Protein AF-W9X368-F1 (afdb_monomer)

InterPro domains:
  IPR001129 Membrane-associated, eicosanoid/glutathione metabolism (MAPEG) protein [PF01124] (47-109)
  IPR023352 Membrane associated eicosanoid/glutathione metabolism-like domain superfamily [G3DSA:1.20.120.550] (1-111)
  IPR023352 Membrane associated eicosanoid/glutathione metabolism-like domain superfamily [SSF161084] (3-109)

Structure (mmCIF, N/CA/C/O backbone):
data_AF-W9X368-F1
#
_entry.id   AF-W9X368-F1
#
loop_
_atom_site.group_PDB
_atom_site.id
_atom_site.type_symbol
_atom_site.label_atom_id
_atom_site.label_alt_id
_atom_site.label_comp_id
_atom_site.label_asym_id
_atom_site.label_entity_id
_atom_site.label_seq_id
_atom_site.pdbx_PDB_ins_code
_atom_site.Cartn_x
_atom_site.Cartn_y
_atom_site.Cartn_z
_atom_site.occupancy
_atom_site.B_iso_or_equiv
_atom_site.auth_seq_id
_atom_site.auth_comp_id
_atom_site.auth_asym_id
_atom_site.auth_atom_id
_atom_site.pdbx_PDB_model_num
ATOM 1 N N . MET A 1 1 ? 3.334 3.479 -12.552 1.00 68.31 1 MET A N 1
ATOM 2 C CA . MET A 1 1 ? 3.526 4.538 -11.535 1.00 68.31 1 MET A CA 1
ATOM 3 C C . MET A 1 1 ? 2.230 5.085 -10.969 1.00 68.31 1 MET A C 1
ATOM 5 O O . MET A 1 1 ? 2.043 4.958 -9.768 1.00 68.31 1 MET A O 1
ATOM 9 N N . LEU A 1 2 ? 1.317 5.607 -11.797 1.00 78.06 2 LEU A N 1
ATOM 10 C CA . LEU A 1 2 ? 0.031 6.144 -11.324 1.00 78.06 2 LEU A CA 1
ATOM 11 C C . LEU A 1 2 ? -0.750 5.154 -10.443 1.00 78.06 2 LEU A C 1
ATOM 13 O O . LEU A 1 2 ? -1.188 5.519 -9.362 1.00 78.06 2 LEU A O 1
ATOM 17 N N . PHE A 1 3 ? -0.840 3.888 -10.859 1.00 75.25 3 PHE A N 1
ATOM 18 C CA . PHE A 1 3 ? -1.478 2.830 -10.068 1.00 75.25 3 PHE A CA 1
ATOM 19 C C . PHE A 1 3 ? -0.885 2.693 -8.658 1.00 75.25 3 PHE A C 1
ATOM 21 O O . PHE A 1 3 ? -1.620 2.621 -7.688 1.00 75.25 3 PHE A O 1
ATOM 28 N N . ILE A 1 4 ? 0.442 2.703 -8.539 1.00 77.06 4 ILE A N 1
ATOM 29 C CA . ILE A 1 4 ? 1.157 2.473 -7.276 1.00 77.06 4 ILE A CA 1
ATOM 30 C C . ILE A 1 4 ? 0.974 3.673 -6.340 1.00 77.06 4 ILE A C 1
ATOM 32 O O . ILE A 1 4 ? 0.800 3.503 -5.137 1.00 77.06 4 ILE A O 1
ATOM 36 N N . PHE A 1 5 ? 0.945 4.881 -6.908 1.00 77.62 5 PHE A N 1
ATOM 37 C CA . PHE A 1 5 ? 0.612 6.102 -6.184 1.00 77.62 5 PHE A CA 1
ATOM 38 C C . PHE A 1 5 ? -0.839 6.081 -5.681 1.00 77.62 5 PHE A C 1
ATOM 40 O O . PHE A 1 5 ? -1.081 6.259 -4.491 1.00 77.62 5 PHE A O 1
ATOM 47 N N . LEU A 1 6 ? -1.808 5.799 -6.556 1.00 79.12 6 LEU A N 1
ATOM 48 C CA . LEU A 1 6 ? -3.217 5.691 -6.165 1.00 79.12 6 LEU A CA 1
ATOM 49 C C . LEU A 1 6 ? -3.427 4.579 -5.131 1.00 79.12 6 LEU A C 1
ATOM 51 O O . LEU A 1 6 ? -4.192 4.745 -4.187 1.00 79.12 6 LEU A O 1
ATOM 55 N N . PHE A 1 7 ? -2.709 3.469 -5.262 1.00 75.62 7 PHE A N 1
ATOM 56 C CA . PHE A 1 7 ? -2.763 2.370 -4.313 1.00 75.62 7 PHE A CA 1
ATOM 57 C C . PHE A 1 7 ? -2.265 2.783 -2.923 1.00 75.62 7 PHE A C 1
ATOM 59 O O . PHE A 1 7 ? -2.973 2.593 -1.937 1.00 75.62 7 PHE A O 1
ATOM 66 N N . ALA A 1 8 ? -1.086 3.407 -2.846 1.00 71.75 8 ALA A N 1
ATOM 67 C CA . ALA A 1 8 ? -0.489 3.821 -1.580 1.00 71.75 8 ALA A CA 1
ATOM 68 C C . ALA A 1 8 ? -1.260 4.961 -0.896 1.00 71.75 8 ALA A C 1
ATOM 70 O O . ALA A 1 8 ? -1.441 4.929 0.318 1.00 71.75 8 ALA A O 1
ATOM 71 N N . TYR A 1 9 ? -1.716 5.964 -1.655 1.00 72.31 9 TYR A N 1
ATOM 72 C CA . TYR A 1 9 ? -2.272 7.200 -1.092 1.00 72.31 9 TYR A CA 1
ATOM 73 C C . TYR A 1 9 ? -3.801 7.251 -1.050 1.00 72.31 9 TYR A C 1
ATOM 75 O O . TYR A 1 9 ? -4.345 7.949 -0.197 1.00 72.31 9 TYR A O 1
ATOM 83 N N . VAL A 1 10 ? -4.494 6.537 -1.941 1.00 75.19 10 VAL A N 1
ATOM 84 C CA . VAL A 1 10 ? -5.961 6.598 -2.058 1.00 75.19 10 VAL A CA 1
ATOM 85 C C . VAL A 1 10 ? -6.600 5.307 -1.563 1.00 75.19 10 VAL A C 1
ATOM 87 O O . VAL A 1 10 ? -7.374 5.349 -0.613 1.00 75.19 10 VAL A O 1
ATOM 90 N N . LEU A 1 11 ? -6.259 4.162 -2.162 1.00 73.50 11 LEU A N 1
ATOM 91 C CA . LEU A 1 11 ? -6.934 2.890 -1.867 1.00 73.50 11 LEU A CA 1
ATOM 92 C C . LEU A 1 11 ? -6.654 2.382 -0.454 1.00 73.50 11 LEU A C 1
ATOM 94 O O . LEU A 1 11 ? -7.575 1.944 0.223 1.00 73.50 11 LEU A O 1
ATOM 98 N N . LEU A 1 12 ? -5.402 2.460 -0.003 1.00 75.31 12 LEU A N 1
ATOM 99 C CA . LEU A 1 12 ? -5.019 1.978 1.324 1.00 75.31 12 LEU A CA 1
ATOM 100 C C . LEU A 1 12 ? -5.269 3.013 2.431 1.00 75.31 12 LEU A C 1
ATOM 102 O O . LEU A 1 12 ? -4.887 2.802 3.571 1.00 75.31 12 LEU A O 1
ATOM 106 N N . SER A 1 13 ? -5.867 4.162 2.113 1.00 76.38 13 SER A N 1
ATOM 107 C CA . SER A 1 13 ? -6.160 5.183 3.116 1.00 76.38 13 SER A CA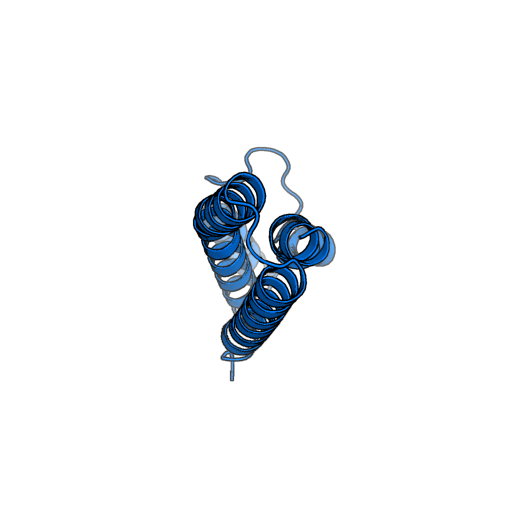 1
ATOM 108 C C . SER A 1 13 ? -7.154 4.659 4.159 1.00 76.38 13 SER A C 1
ATOM 110 O O . SER A 1 13 ? -8.140 4.004 3.822 1.00 76.38 13 SER A O 1
ATOM 112 N N . ALA A 1 14 ? -6.932 4.989 5.433 1.00 72.50 14 ALA A N 1
ATOM 113 C CA . ALA A 1 14 ? -7.865 4.674 6.519 1.00 72.50 14 ALA A CA 1
ATOM 114 C C . ALA A 1 14 ? -9.133 5.548 6.497 1.00 72.50 14 ALA A C 1
ATOM 116 O O . ALA A 1 14 ? -10.176 5.148 7.008 1.00 72.50 14 ALA A O 1
ATOM 117 N N . ARG A 1 15 ? -9.077 6.703 5.823 1.00 74.12 15 ARG A N 1
ATOM 118 C CA . ARG A 1 15 ? -10.148 7.711 5.793 1.00 74.12 15 ARG A CA 1
ATOM 119 C C . ARG A 1 15 ? -11.520 7.212 5.320 1.00 74.12 15 ARG A C 1
ATOM 121 O O . ARG A 1 15 ? -12.494 7.466 6.022 1.00 74.12 15 ARG A O 1
ATOM 128 N N . PRO A 1 16 ? -11.660 6.509 4.179 1.00 74.31 16 PRO A N 1
ATOM 129 C CA . PRO A 1 16 ? -12.968 5.991 3.773 1.00 74.31 16 PRO A CA 1
ATOM 130 C C . PRO A 1 16 ? -13.536 4.991 4.787 1.00 74.31 16 PRO A C 1
ATOM 132 O O . PRO A 1 16 ? -14.750 4.913 4.956 1.00 74.31 16 PRO A O 1
ATOM 135 N N . LEU A 1 17 ? -12.668 4.254 5.486 1.00 74.50 17 LEU A N 1
ATOM 136 C CA . LEU A 1 17 ? -13.073 3.268 6.482 1.00 74.50 17 LEU A CA 1
ATOM 137 C C . LEU A 1 17 ? -13.579 3.947 7.767 1.00 74.50 17 LEU A C 1
ATOM 139 O O . LEU A 1 17 ? -14.614 3.561 8.301 1.00 74.50 17 LEU A O 1
ATOM 143 N N . GLU A 1 18 ? -12.904 5.004 8.217 1.00 75.31 18 GLU A N 1
ATOM 144 C CA . GLU A 1 18 ? -13.342 5.847 9.341 1.00 75.31 18 GLU A CA 1
ATOM 145 C C . GLU A 1 18 ? -14.685 6.527 9.059 1.00 75.31 18 GLU A C 1
ATOM 147 O O . GLU A 1 18 ? -15.570 6.540 9.917 1.00 75.31 18 GLU A O 1
ATOM 152 N N . MET A 1 19 ? -14.857 7.040 7.837 1.00 79.00 19 MET A N 1
ATOM 153 C CA . MET A 1 19 ? -16.100 7.666 7.391 1.00 79.00 19 MET A CA 1
ATOM 154 C C . MET A 1 19 ? -17.251 6.654 7.334 1.00 79.00 19 MET A C 1
ATOM 156 O O . MET A 1 19 ? -18.362 6.965 7.759 1.00 79.00 19 MET A O 1
ATOM 160 N N . PHE A 1 20 ? -16.987 5.424 6.881 1.00 79.56 20 PHE A N 1
ATOM 161 C CA . PHE A 1 20 ? -17.980 4.348 6.867 1.00 79.56 20 PHE A CA 1
ATOM 162 C C . PHE A 1 20 ? -18.423 3.935 8.278 1.00 79.56 20 PHE A C 1
ATOM 164 O O . PHE A 1 20 ? -19.601 3.665 8.499 1.00 79.56 20 PHE A O 1
ATOM 171 N N . TYR A 1 21 ? -17.504 3.925 9.247 1.00 78.19 21 TYR A N 1
ATOM 172 C CA . TYR A 1 21 ? -17.821 3.629 10.648 1.00 78.19 21 TYR A CA 1
ATOM 173 C C . TYR A 1 21 ? -18.365 4.832 11.436 1.00 78.19 21 TYR A C 1
ATOM 175 O O . TYR A 1 21 ? -18.705 4.683 12.608 1.00 78.19 21 TYR A O 1
ATOM 183 N N . GLY A 1 22 ? -18.462 6.017 10.823 1.00 75.06 22 GLY A N 1
ATOM 184 C CA . GLY A 1 22 ? -18.984 7.221 11.475 1.00 75.06 22 GLY A CA 1
ATOM 185 C C . GLY A 1 22 ? -18.076 7.779 12.577 1.00 75.06 22 GLY A C 1
ATOM 186 O O . GLY A 1 22 ? -18.559 8.466 13.475 1.00 75.06 22 GLY A O 1
ATOM 187 N N . ILE A 1 23 ? -16.770 7.488 12.522 1.00 72.69 23 ILE A N 1
ATOM 188 C CA . ILE A 1 23 ? -15.766 7.893 13.525 1.00 72.69 23 ILE A CA 1
ATOM 189 C C . ILE A 1 23 ? -14.894 9.040 12.992 1.00 72.69 23 ILE A C 1
ATOM 191 O O . ILE A 1 23 ? -13.708 9.145 13.298 1.00 72.69 23 ILE A O 1
ATOM 195 N N . ASP A 1 24 ? -15.471 9.896 12.150 1.00 67.44 24 ASP A N 1
ATOM 196 C CA . ASP A 1 24 ? -14.741 10.977 11.495 1.00 67.44 24 ASP A CA 1
ATOM 197 C C . ASP A 1 24 ? -14.419 12.092 12.505 1.00 67.44 24 ASP A C 1
ATOM 199 O O . ASP A 1 24 ? -15.246 12.948 12.825 1.00 67.44 24 ASP A O 1
ATOM 203 N N . HIS A 1 25 ? -13.214 12.038 13.073 1.00 66.19 25 HIS A N 1
ATOM 204 C CA . HIS A 1 25 ? -12.645 13.102 13.892 1.00 66.19 25 HIS A CA 1
ATOM 205 C C . HIS A 1 25 ? -11.562 13.827 13.094 1.00 66.19 25 HIS A C 1
ATOM 207 O O . HIS A 1 25 ? -10.462 13.324 12.879 1.00 66.19 25 HIS A O 1
ATOM 213 N N . ASN A 1 26 ? -11.849 15.067 12.699 1.00 63.94 26 ASN A N 1
ATOM 214 C CA . ASN A 1 26 ? -10.914 15.897 11.936 1.00 63.94 26 ASN A CA 1
ATOM 215 C C . ASN A 1 26 ? -9.915 16.674 12.824 1.00 63.94 26 ASN A C 1
ATOM 217 O O . ASN A 1 26 ? -9.241 17.586 12.353 1.00 63.94 26 ASN A O 1
ATOM 221 N N . VAL A 1 27 ? -9.848 16.358 14.124 1.00 58.03 27 VAL A N 1
ATOM 222 C CA . VAL A 1 27 ? -9.140 17.188 15.114 1.00 58.03 27 VAL A CA 1
ATOM 223 C C . VAL A 1 27 ? -7.637 16.888 15.160 1.00 58.03 27 VAL A C 1
ATOM 225 O O . VAL A 1 27 ? -6.871 17.822 15.368 1.00 58.03 27 VAL A O 1
ATOM 228 N N . GLN A 1 28 ? -7.187 15.657 14.862 1.00 47.84 28 GLN A N 1
ATOM 229 C CA . GLN A 1 28 ? -5.765 15.335 14.642 1.00 47.84 28 GLN A CA 1
ATOM 230 C C . GLN A 1 28 ? -5.560 13.902 14.080 1.00 47.84 28 GLN A C 1
ATOM 232 O O . GLN A 1 28 ? -5.924 12.936 14.746 1.00 47.84 28 GLN A O 1
ATOM 237 N N . PRO A 1 29 ? -4.927 13.705 12.900 1.00 55.12 29 PRO A N 1
ATOM 238 C CA . PRO A 1 29 ? -4.951 12.411 12.192 1.00 55.12 29 PRO A CA 1
ATOM 239 C C . PRO A 1 29 ? -4.089 11.263 12.742 1.00 55.12 29 PRO A C 1
ATOM 241 O O . PRO A 1 29 ? -4.202 10.164 12.221 1.00 55.12 29 PRO A O 1
ATOM 244 N N . ARG A 1 30 ? -3.148 11.497 13.670 1.00 54.22 30 ARG A N 1
ATOM 245 C CA . ARG A 1 30 ? -2.134 10.479 14.053 1.00 54.22 30 ARG A CA 1
ATOM 246 C C . ARG A 1 30 ? -1.969 10.240 15.554 1.00 54.22 30 ARG A C 1
ATOM 248 O O . ARG A 1 30 ? -1.344 9.256 15.927 1.00 54.22 30 ARG A O 1
ATOM 255 N N . GLN A 1 31 ? -2.472 11.127 16.412 1.00 47.50 31 GLN A N 1
ATOM 256 C CA . GLN A 1 31 ? -2.224 11.064 17.862 1.00 47.50 31 GLN A CA 1
ATOM 257 C C . GLN A 1 31 ? -3.491 10.826 18.697 1.00 47.50 31 GLN A C 1
ATOM 259 O O . GLN A 1 31 ? -3.379 10.261 19.781 1.00 47.50 31 GLN A O 1
ATOM 264 N N . ASP A 1 32 ? -4.684 11.121 18.169 1.00 51.81 32 ASP A N 1
ATOM 265 C CA . ASP A 1 32 ? -5.948 10.916 18.896 1.00 51.81 32 ASP A CA 1
ATOM 266 C C . ASP A 1 32 ? -6.630 9.568 18.612 1.00 51.81 32 ASP A C 1
ATOM 268 O O . ASP A 1 32 ? -7.524 9.168 19.359 1.00 51.81 32 ASP A O 1
ATOM 272 N N . LEU A 1 33 ? -6.206 8.828 17.579 1.00 58.81 33 LEU A N 1
ATOM 273 C CA . LEU A 1 33 ? -6.905 7.617 17.136 1.00 58.81 33 LEU A CA 1
ATOM 274 C C . LEU A 1 33 ? -6.900 6.495 18.187 1.00 58.81 33 LEU A C 1
ATOM 276 O O . LEU A 1 33 ? -7.951 5.935 18.462 1.00 58.81 33 LEU A O 1
ATOM 280 N N . SER A 1 34 ? -5.770 6.169 18.822 1.00 65.56 34 SER A N 1
ATOM 281 C CA . SER A 1 34 ? -5.705 5.063 19.802 1.00 65.56 34 SER A CA 1
ATOM 282 C C . SER A 1 34 ? -6.703 5.228 20.962 1.00 65.56 34 SER A C 1
ATOM 284 O O . SER A 1 34 ? -7.597 4.385 21.085 1.00 65.56 34 SER A O 1
ATOM 286 N N . PRO A 1 35 ? -6.639 6.303 21.771 1.00 73.06 35 PRO A N 1
ATOM 287 C CA . PRO A 1 35 ? -7.530 6.443 22.917 1.00 73.06 35 PRO A CA 1
ATOM 288 C C . PRO A 1 35 ? -8.978 6.735 22.502 1.00 73.06 35 PRO A C 1
ATOM 290 O O . PRO A 1 35 ? -9.907 6.313 23.188 1.00 73.06 35 PRO A O 1
ATOM 293 N N . TYR A 1 36 ? -9.208 7.444 21.392 1.00 74.00 36 TYR A N 1
ATOM 294 C CA . TYR A 1 36 ? -10.561 7.756 20.925 1.00 74.00 36 TYR A CA 1
ATOM 295 C C . TYR A 1 36 ? -11.275 6.543 20.326 1.00 74.00 36 TYR A C 1
ATOM 297 O O . TYR A 1 36 ? -12.452 6.308 20.607 1.00 74.00 36 TYR A O 1
ATOM 305 N N . LEU A 1 37 ? -10.572 5.740 19.530 1.00 74.56 37 LEU A N 1
ATOM 306 C CA . LEU A 1 37 ? -11.130 4.517 18.968 1.00 74.56 37 LEU A CA 1
ATOM 307 C C . LEU A 1 37 ? -11.384 3.473 20.059 1.00 74.56 37 LEU A C 1
ATOM 309 O O . LEU A 1 37 ? -12.399 2.782 20.027 1.00 74.56 37 LEU A O 1
ATOM 313 N N . GLU A 1 38 ? -10.512 3.396 21.066 1.00 80.88 38 GLU A N 1
ATOM 314 C CA . GLU A 1 38 ? -10.721 2.537 22.236 1.00 80.88 38 GLU A CA 1
ATOM 315 C C . GLU A 1 38 ? -11.940 2.979 23.054 1.00 80.88 38 GLU A C 1
ATOM 317 O O . GLU A 1 38 ? -12.748 2.133 23.441 1.00 80.88 38 GLU A O 1
ATOM 322 N N . ARG A 1 39 ? -12.154 4.292 23.226 1.00 80.00 39 ARG A N 1
ATOM 323 C CA . ARG A 1 39 ? -13.409 4.828 23.782 1.00 80.00 39 ARG A CA 1
ATOM 324 C C . ARG A 1 39 ? -14.614 4.525 22.895 1.00 80.00 39 ARG A C 1
ATOM 326 O O . ARG A 1 39 ? -15.662 4.179 23.412 1.00 80.00 39 ARG A O 1
ATOM 333 N N . SER A 1 40 ? -14.471 4.567 21.573 1.00 77.75 40 SER A N 1
ATOM 334 C CA . SER A 1 40 ? -15.567 4.261 20.641 1.00 77.75 40 SER A CA 1
ATOM 335 C C . SER A 1 40 ? -16.006 2.791 20.703 1.00 77.75 40 SER A C 1
ATOM 337 O O . SER A 1 40 ? -17.175 2.490 20.468 1.00 77.75 40 SER A O 1
ATOM 339 N N . VAL A 1 41 ? -15.102 1.877 21.077 1.00 85.12 41 VAL A N 1
ATOM 340 C CA . VAL A 1 41 ? -15.452 0.486 21.413 1.00 85.12 41 VAL A CA 1
ATOM 341 C C . VAL A 1 41 ? -16.182 0.406 22.756 1.00 85.12 41 VAL A C 1
ATOM 343 O O . VAL A 1 41 ? -17.157 -0.332 22.872 1.00 85.12 41 VAL A O 1
ATOM 346 N N . GLN A 1 42 ? -15.734 1.158 23.768 1.00 83.94 42 GLN A N 1
ATOM 347 C CA . GLN A 1 42 ? -16.387 1.207 25.086 1.00 83.94 42 GLN A CA 1
ATOM 348 C C . GLN A 1 42 ? -17.798 1.814 25.018 1.00 83.94 42 GLN A C 1
ATOM 350 O O . GLN A 1 42 ? -18.710 1.302 25.658 1.00 83.94 42 GLN A O 1
ATOM 355 N N . ASP A 1 43 ? -17.985 2.838 24.184 1.00 84.31 43 ASP A N 1
ATOM 356 C CA . ASP A 1 43 ? -19.270 3.475 23.877 1.00 84.31 43 ASP A CA 1
ATOM 357 C C . ASP A 1 43 ? -20.196 2.576 23.030 1.00 84.31 43 ASP A C 1
ATOM 359 O O . ASP A 1 43 ? -21.339 2.946 22.761 1.00 84.31 43 ASP A O 1
ATOM 363 N N . GLY A 1 44 ? -19.709 1.425 22.547 1.00 82.62 44 GLY A N 1
ATOM 364 C CA . GLY A 1 44 ? -20.468 0.503 21.699 1.00 82.62 44 GLY A CA 1
ATOM 365 C C . GLY A 1 44 ? -20.695 0.982 20.259 1.00 82.62 44 GLY A C 1
ATOM 366 O O . GLY A 1 44 ? -21.498 0.385 19.546 1.00 82.62 44 GLY A O 1
ATOM 367 N N . LYS A 1 45 ? -19.996 2.034 19.808 1.00 82.50 45 LYS A N 1
ATOM 368 C CA . LYS A 1 45 ? -20.105 2.566 18.435 1.00 82.50 45 LYS A CA 1
ATOM 369 C C . LYS A 1 45 ? -19.448 1.648 17.407 1.00 82.50 45 LYS A C 1
ATOM 371 O O . LYS A 1 45 ? -19.924 1.558 16.281 1.00 82.50 45 LYS A O 1
ATOM 376 N N . ILE A 1 46 ? -18.369 0.968 17.800 1.00 83.38 46 ILE A N 1
ATOM 377 C CA . ILE A 1 46 ? -17.653 0.002 16.962 1.00 83.38 46 ILE A CA 1
ATOM 378 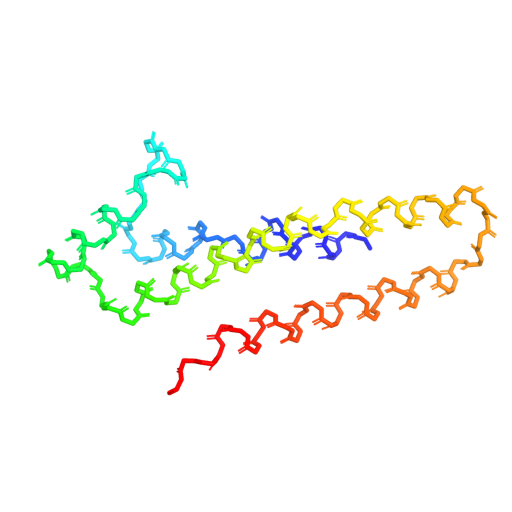C C . ILE A 1 46 ? -17.295 -1.278 17.707 1.00 83.38 46 ILE A C 1
ATOM 380 O O . ILE A 1 46 ? -17.074 -1.300 18.916 1.00 83.38 46 ILE A O 1
ATOM 384 N N . MET A 1 47 ? -17.181 -2.365 16.952 1.00 85.25 47 MET A N 1
ATOM 385 C CA . MET A 1 47 ? -16.736 -3.659 17.450 1.00 85.25 47 MET A CA 1
ATOM 386 C C . MET A 1 47 ? -15.202 -3.720 17.544 1.00 85.25 47 MET A C 1
ATOM 388 O O . MET A 1 47 ? -14.488 -3.147 16.721 1.00 85.25 47 MET A O 1
ATOM 392 N N . ARG A 1 48 ? -14.666 -4.506 18.492 1.00 83.44 48 ARG A N 1
ATOM 393 C CA . ARG A 1 48 ? -13.213 -4.760 18.618 1.00 83.44 48 ARG A CA 1
ATOM 394 C C . ARG A 1 48 ? -12.559 -5.246 17.322 1.00 83.44 48 ARG A C 1
ATOM 396 O O . ARG A 1 48 ? -11.435 -4.864 17.030 1.00 83.44 48 ARG A O 1
ATOM 403 N N . LEU A 1 49 ? -13.271 -6.053 16.541 1.00 83.38 49 LEU A N 1
ATOM 404 C CA . LEU A 1 49 ? -12.787 -6.556 15.257 1.00 83.38 49 LEU A CA 1
ATOM 405 C C . LEU A 1 49 ? -12.705 -5.445 14.194 1.00 83.38 49 LEU A C 1
ATOM 407 O O . LEU A 1 49 ? -11.758 -5.418 13.417 1.00 83.38 49 LEU A O 1
ATOM 411 N N . GLN A 1 50 ? -13.623 -4.470 14.208 1.00 83.38 50 GLN A N 1
ATOM 412 C CA . GLN A 1 50 ? -13.533 -3.287 13.339 1.00 83.38 50 GLN A CA 1
ATOM 413 C C . GLN A 1 50 ? -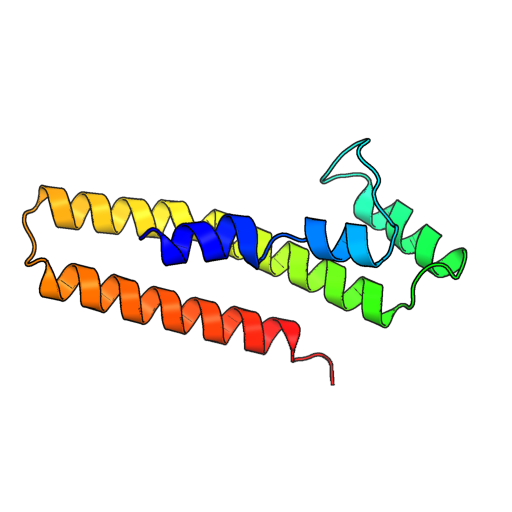12.347 -2.399 13.731 1.00 83.38 50 GLN A C 1
ATOM 415 O O . GLN A 1 50 ? -11.656 -1.882 12.855 1.00 83.38 50 GLN A O 1
ATOM 420 N N . LEU A 1 51 ? -12.077 -2.270 15.036 1.00 84.81 51 LEU A N 1
ATOM 421 C CA . LEU A 1 51 ? -10.904 -1.554 15.535 1.00 84.81 51 LEU A CA 1
ATOM 422 C C . LEU A 1 51 ? -9.594 -2.214 15.0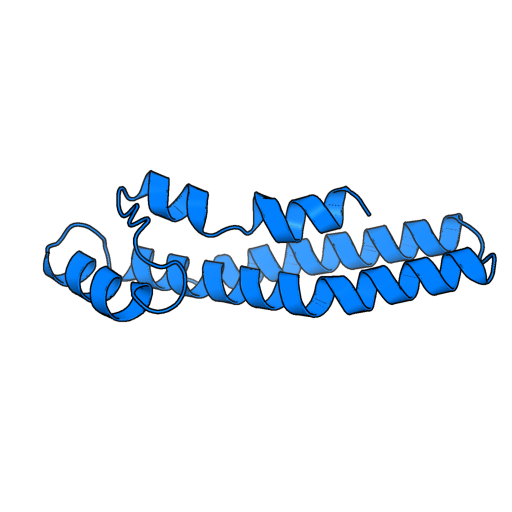87 1.00 84.81 51 LEU A C 1
ATOM 424 O O . LEU A 1 51 ? -8.684 -1.519 14.642 1.00 84.81 51 LEU A O 1
ATOM 428 N N . ASP A 1 52 ? -9.489 -3.538 15.195 1.00 84.31 52 ASP A N 1
ATOM 429 C CA . ASP A 1 52 ? -8.279 -4.257 14.785 1.00 84.31 52 ASP A CA 1
ATOM 430 C C . ASP A 1 52 ? -8.029 -4.130 13.275 1.00 84.31 52 ASP A C 1
ATOM 432 O O . ASP A 1 52 ? -6.919 -3.809 12.849 1.00 84.31 52 ASP A O 1
ATOM 436 N N . LEU A 1 53 ? -9.081 -4.258 12.459 1.00 84.12 53 LEU A N 1
ATOM 437 C CA . LEU A 1 53 ? -8.995 -4.017 11.016 1.00 84.12 53 LEU A CA 1
ATOM 438 C C . LEU A 1 53 ? -8.552 -2.586 10.690 1.00 84.12 53 LEU A C 1
ATOM 440 O O . LEU A 1 53 ? -7.720 -2.393 9.805 1.00 84.12 53 LEU A O 1
ATOM 444 N N . LEU A 1 54 ? -9.066 -1.586 11.410 1.00 83.81 54 LEU A N 1
ATOM 445 C CA . LEU A 1 54 ? -8.688 -0.188 11.206 1.00 83.81 54 LEU A CA 1
ATOM 446 C C . LEU A 1 54 ? -7.211 0.054 11.557 1.00 83.81 54 LEU A C 1
ATOM 448 O O . LEU A 1 54 ? -6.489 0.643 10.753 1.00 83.81 54 LEU A O 1
ATOM 452 N N . LYS A 1 55 ? -6.737 -0.477 12.694 1.00 82.56 55 LYS A N 1
ATOM 453 C CA . LYS A 1 55 ? -5.321 -0.406 13.104 1.00 82.56 55 LYS A CA 1
ATOM 454 C C . LYS A 1 55 ? -4.402 -1.071 12.074 1.00 82.56 55 LYS A C 1
ATOM 456 O O . LYS A 1 55 ? -3.357 -0.523 11.726 1.00 82.56 55 LYS A O 1
ATOM 461 N N . ARG A 1 56 ? -4.796 -2.231 11.538 1.00 83.06 56 ARG A N 1
ATOM 462 C CA . ARG A 1 56 ? -4.039 -2.918 10.478 1.00 83.06 56 ARG A CA 1
ATOM 463 C C . ARG A 1 56 ? -4.035 -2.132 9.171 1.00 83.06 56 ARG A C 1
ATOM 465 O O . ARG A 1 56 ? -2.989 -2.037 8.538 1.00 83.06 56 ARG A O 1
ATOM 472 N N . ASN A 1 57 ? -5.163 -1.548 8.772 1.00 85.06 57 ASN A N 1
ATOM 473 C CA . ASN A 1 57 ? -5.231 -0.731 7.563 1.00 85.06 57 ASN A CA 1
ATOM 474 C C . ASN A 1 57 ? -4.337 0.512 7.668 1.00 85.06 57 ASN A C 1
ATOM 476 O O . ASN A 1 57 ? -3.606 0.829 6.733 1.00 85.06 57 ASN A O 1
ATOM 480 N N . GLU A 1 58 ? -4.319 1.171 8.827 1.00 83.00 58 GLU A N 1
ATOM 481 C CA . GLU A 1 58 ? -3.427 2.305 9.070 1.00 83.00 58 GLU A CA 1
ATOM 482 C C . GLU A 1 58 ? -1.947 1.895 9.024 1.00 83.00 58 GLU A C 1
ATOM 484 O O . GLU A 1 58 ? -1.139 2.565 8.375 1.00 83.00 58 GLU A O 1
ATOM 489 N N . ALA A 1 59 ? -1.596 0.760 9.637 1.00 84.25 59 ALA A N 1
ATOM 490 C CA . ALA A 1 59 ? -0.247 0.206 9.558 1.00 84.25 59 ALA A CA 1
ATOM 491 C C . ALA A 1 59 ? 0.155 -0.118 8.107 1.00 84.25 59 ALA A C 1
ATOM 493 O O . ALA A 1 59 ? 1.245 0.250 7.668 1.00 84.25 59 ALA A O 1
ATOM 494 N N . ALA A 1 60 ? -0.742 -0.733 7.331 1.00 84.31 60 ALA A N 1
ATOM 495 C CA . ALA A 1 60 ? -0.510 -1.035 5.921 1.00 84.31 60 ALA A CA 1
ATOM 496 C C . ALA A 1 60 ? -0.342 0.246 5.080 1.00 84.31 60 ALA A C 1
ATOM 498 O O . ALA A 1 60 ? 0.525 0.315 4.205 1.00 84.31 60 ALA A O 1
ATOM 499 N N . HIS A 1 61 ? -1.133 1.285 5.362 1.00 85.31 61 HIS A N 1
ATOM 500 C CA . HIS A 1 61 ? -1.006 2.595 4.727 1.00 85.31 61 HIS A CA 1
ATOM 501 C C . HIS A 1 61 ? 0.342 3.257 5.029 1.00 85.31 61 HIS A C 1
ATOM 503 O O . HIS A 1 61 ? 0.980 3.797 4.123 1.00 85.31 61 HIS A O 1
ATOM 509 N N . ALA A 1 62 ? 0.787 3.223 6.288 1.00 85.56 62 ALA A N 1
ATOM 510 C CA . ALA A 1 62 ? 2.084 3.758 6.692 1.00 85.56 62 ALA A CA 1
ATOM 511 C C . ALA A 1 62 ? 3.229 3.044 5.962 1.00 85.56 62 ALA A C 1
ATOM 513 O O . ALA A 1 62 ? 4.033 3.707 5.307 1.00 85.56 62 ALA A O 1
ATOM 514 N N . ASP A 1 63 ? 3.208 1.711 5.956 1.00 88.81 63 ASP A N 1
ATOM 515 C CA . ASP A 1 63 ? 4.170 0.879 5.237 1.00 88.81 63 ASP A CA 1
ATOM 516 C C . ASP A 1 63 ? 4.210 1.215 3.731 1.00 88.81 63 ASP A C 1
ATOM 518 O O . ASP A 1 63 ? 5.281 1.371 3.141 1.00 88.81 63 ASP A O 1
ATOM 522 N N . ALA A 1 64 ? 3.051 1.424 3.096 1.00 85.25 64 ALA A N 1
ATOM 523 C CA . ALA A 1 64 ? 2.994 1.840 1.693 1.00 85.25 64 ALA A CA 1
ATOM 524 C C . ALA A 1 64 ? 3.593 3.230 1.447 1.00 85.25 64 ALA A C 1
ATOM 526 O O . ALA A 1 64 ? 4.270 3.430 0.435 1.00 85.25 64 ALA A O 1
ATOM 527 N N . ARG A 1 65 ? 3.377 4.185 2.358 1.00 85.38 65 ARG A N 1
ATOM 528 C CA . ARG A 1 65 ? 3.945 5.537 2.246 1.00 85.38 65 ARG A CA 1
ATOM 529 C C . ARG A 1 65 ? 5.452 5.568 2.465 1.00 85.38 65 ARG A C 1
ATOM 531 O O . ARG A 1 65 ? 6.112 6.393 1.846 1.00 85.38 65 ARG A O 1
ATOM 538 N N . GLU A 1 66 ? 5.988 4.704 3.317 1.00 87.62 66 GLU A N 1
ATOM 539 C CA . GLU A 1 66 ? 7.428 4.631 3.585 1.00 87.62 66 GLU A CA 1
ATOM 540 C C . GLU A 1 66 ? 8.195 3.984 2.426 1.00 87.62 66 GLU A C 1
ATOM 542 O O . GLU A 1 66 ? 9.261 4.461 2.037 1.00 87.62 66 GLU A O 1
ATOM 547 N N . HIS A 1 67 ? 7.625 2.949 1.805 1.00 86.81 67 HIS A N 1
ATOM 548 C CA . HIS A 1 67 ? 8.271 2.243 0.697 1.00 86.81 67 HIS A CA 1
ATOM 549 C C . HIS A 1 67 ? 8.131 2.953 -0.658 1.00 86.81 67 HIS A C 1
ATOM 551 O O . HIS A 1 67 ? 8.981 2.780 -1.539 1.00 86.81 67 HIS A O 1
ATOM 557 N N . PHE A 1 68 ? 7.079 3.756 -0.850 1.00 87.44 68 PHE A N 1
ATOM 558 C CA . PHE A 1 68 ? 6.814 4.421 -2.127 1.00 87.44 68 PHE A CA 1
ATOM 559 C C . PHE A 1 68 ? 7.956 5.345 -2.606 1.00 87.44 68 PHE A C 1
ATOM 561 O O . PHE A 1 68 ? 8.343 5.212 -3.768 1.00 87.44 68 PHE A O 1
ATOM 568 N N . PRO A 1 69 ? 8.547 6.237 -1.781 1.00 89.50 69 PRO A N 1
ATOM 569 C CA . PRO A 1 69 ? 9.623 7.132 -2.210 1.00 89.50 69 PRO A CA 1
ATOM 570 C C . PRO A 1 69 ? 10.865 6.399 -2.714 1.00 89.50 69 PRO A C 1
ATOM 572 O O . PRO A 1 69 ? 11.432 6.792 -3.731 1.00 89.50 69 PRO A O 1
ATOM 575 N N . VAL A 1 70 ? 11.266 5.313 -2.043 1.00 92.06 70 VAL A N 1
ATOM 576 C CA . VAL A 1 70 ? 12.423 4.500 -2.452 1.00 92.06 70 VAL A CA 1
ATOM 577 C C . VAL A 1 70 ? 12.165 3.871 -3.819 1.00 92.06 70 VAL A C 1
ATOM 579 O O . VAL A 1 70 ? 13.004 3.948 -4.717 1.00 92.06 70 VAL A O 1
ATOM 582 N N . PHE A 1 71 ? 10.970 3.308 -4.012 1.00 90.38 71 PHE A N 1
ATOM 583 C CA . PHE A 1 71 ? 10.574 2.713 -5.283 1.00 90.38 71 PHE A CA 1
ATOM 584 C C . PHE A 1 71 ? 10.467 3.754 -6.413 1.00 90.38 71 PHE A C 1
ATOM 586 O O . PHE A 1 71 ? 11.004 3.552 -7.506 1.00 90.38 71 PHE A O 1
ATOM 593 N N . ALA A 1 72 ? 9.821 4.893 -6.149 1.00 90.00 72 ALA A N 1
ATOM 594 C CA . ALA A 1 72 ? 9.699 5.995 -7.099 1.00 90.00 72 ALA A CA 1
ATOM 595 C C . ALA A 1 72 ? 11.077 6.550 -7.492 1.00 90.00 72 ALA A C 1
ATOM 597 O O . ALA A 1 72 ? 11.349 6.729 -8.679 1.00 90.00 72 ALA A O 1
ATOM 598 N N . GLY A 1 73 ? 11.968 6.741 -6.515 1.00 92.81 73 GLY A N 1
ATOM 599 C CA . GLY A 1 73 ? 13.354 7.138 -6.739 1.00 92.81 73 GLY A CA 1
ATOM 600 C C . GLY A 1 73 ? 14.092 6.154 -7.644 1.00 92.81 73 GLY A C 1
ATOM 601 O O . GLY A 1 73 ? 14.682 6.568 -8.639 1.00 92.81 73 GL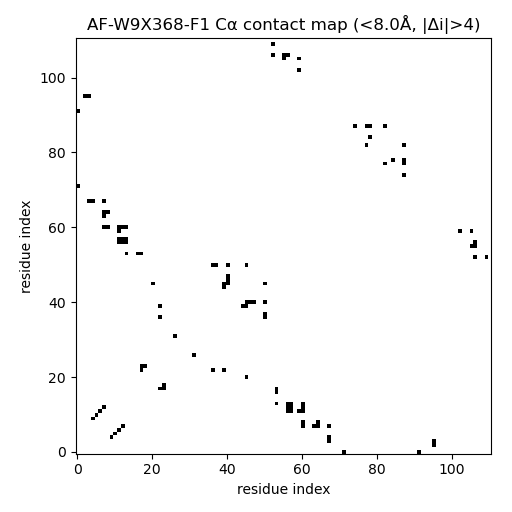Y A O 1
ATOM 602 N N . GLY A 1 74 ? 13.993 4.849 -7.374 1.00 92.81 74 GLY A N 1
ATOM 603 C CA . GLY A 1 74 ? 14.616 3.811 -8.202 1.00 92.81 74 GLY A CA 1
ATOM 604 C C . GLY A 1 74 ? 14.171 3.851 -9.667 1.00 92.81 74 GLY A C 1
ATOM 605 O O . GLY A 1 74 ? 14.998 3.751 -10.574 1.00 92.81 74 GLY A O 1
ATOM 606 N N . VAL A 1 75 ? 12.880 4.073 -9.926 1.00 91.62 75 VAL A N 1
ATOM 607 C CA . VAL A 1 75 ? 12.376 4.184 -11.304 1.00 91.62 75 VAL A CA 1
ATOM 608 C C . VAL A 1 75 ? 12.765 5.501 -11.972 1.00 91.62 75 VAL A C 1
ATOM 610 O O . VAL A 1 75 ? 13.054 5.504 -13.172 1.00 91.62 75 VAL A O 1
ATOM 613 N N . LEU A 1 76 ? 12.843 6.606 -11.226 1.00 92.88 76 LEU A N 1
ATOM 614 C CA . LEU A 1 76 ? 13.396 7.858 -11.747 1.00 92.88 76 LEU A CA 1
ATOM 615 C C . LEU A 1 76 ? 14.861 7.671 -12.166 1.00 92.88 76 LEU A C 1
ATOM 617 O O . LEU A 1 76 ? 15.218 8.036 -13.284 1.00 92.88 76 LEU A O 1
ATOM 621 N N . PHE A 1 77 ? 15.683 7.016 -11.342 1.00 94.44 77 PHE A N 1
ATOM 622 C CA . PHE A 1 77 ? 17.068 6.685 -11.697 1.00 94.44 77 PHE A CA 1
ATOM 623 C C . PHE A 1 77 ? 17.163 5.768 -12.926 1.00 94.44 77 PHE A C 1
ATOM 625 O O . PHE A 1 77 ? 17.974 6.023 -13.821 1.00 94.44 77 PHE A O 1
ATOM 632 N N . ALA A 1 78 ? 16.313 4.743 -13.027 1.00 92.00 78 ALA A N 1
ATOM 633 C CA . ALA A 1 78 ? 16.252 3.872 -14.207 1.00 92.00 78 ALA A CA 1
ATOM 634 C C . ALA A 1 78 ? 15.867 4.644 -15.485 1.00 92.00 78 ALA A C 1
ATOM 636 O O . ALA A 1 78 ? 16.387 4.374 -16.568 1.00 92.00 78 ALA A O 1
ATOM 637 N N . SER A 1 79 ? 14.995 5.646 -15.349 1.00 91.62 79 SER A N 1
ATOM 638 C CA . SER A 1 79 ? 14.579 6.514 -16.454 1.00 91.62 79 SER A CA 1
ATOM 639 C C . SER A 1 79 ? 15.710 7.451 -16.893 1.00 91.62 79 SER A C 1
ATOM 641 O O . SER A 1 79 ? 15.979 7.574 -18.087 1.00 91.62 79 SER A O 1
ATOM 643 N N . VAL A 1 80 ? 16.429 8.064 -15.943 1.00 94.88 80 VAL A N 1
ATOM 644 C CA . VAL A 1 80 ? 17.580 8.949 -16.223 1.00 94.88 80 VAL A CA 1
ATOM 645 C C . VAL A 1 80 ? 18.724 8.188 -16.901 1.00 94.88 80 VAL A C 1
ATOM 647 O O . VAL A 1 80 ? 19.365 8.709 -17.811 1.00 94.88 80 VAL A O 1
ATOM 650 N N . THR A 1 81 ? 18.944 6.931 -16.516 1.00 95.19 81 THR A N 1
ATOM 651 C CA . THR A 1 81 ? 19.970 6.050 -17.105 1.00 95.19 81 THR A CA 1
ATOM 652 C C . THR A 1 81 ? 19.545 5.398 -18.427 1.00 95.19 81 THR A C 1
ATOM 654 O O . THR A 1 81 ? 20.321 4.642 -19.008 1.00 95.19 81 THR A O 1
ATOM 657 N N . ARG A 1 82 ? 18.347 5.721 -18.945 1.00 92.50 82 ARG A N 1
ATOM 658 C CA . ARG A 1 82 ? 17.784 5.201 -20.206 1.00 92.50 82 ARG A CA 1
ATOM 659 C C . ARG A 1 82 ? 17.677 3.673 -20.260 1.00 92.50 82 ARG A C 1
ATOM 661 O O . ARG A 1 82 ? 17.880 3.064 -21.310 1.00 92.50 82 ARG A O 1
ATOM 668 N N . VAL A 1 83 ? 17.329 3.044 -19.138 1.00 92.69 83 VAL A N 1
ATOM 669 C CA . VAL A 1 83 ? 16.948 1.626 -19.134 1.00 92.69 83 VAL A CA 1
ATOM 670 C C . VAL A 1 83 ? 15.729 1.432 -20.040 1.00 92.69 83 VAL A C 1
ATOM 672 O O . VAL A 1 83 ? 14.836 2.274 -20.083 1.00 92.69 83 VAL A O 1
ATOM 675 N N . ALA A 1 84 ? 15.682 0.313 -20.767 1.00 93.62 84 ALA A N 1
ATOM 676 C CA . ALA A 1 84 ? 14.560 -0.009 -21.642 1.00 93.62 84 ALA A CA 1
ATOM 677 C C . ALA A 1 84 ? 13.218 0.058 -20.888 1.00 93.62 84 ALA A C 1
ATOM 679 O O . ALA A 1 84 ? 13.049 -0.580 -19.842 1.00 93.62 84 ALA A O 1
ATOM 680 N N . ASN A 1 85 ? 12.250 0.785 -21.456 1.00 89.81 85 ASN A N 1
ATOM 681 C CA . ASN A 1 85 ? 10.931 1.009 -20.854 1.00 89.81 85 ASN A CA 1
ATOM 682 C C . ASN A 1 85 ? 10.198 -0.298 -20.520 1.00 89.81 85 ASN A C 1
ATOM 684 O O . ASN A 1 85 ? 9.474 -0.360 -19.531 1.00 89.81 85 ASN A O 1
ATOM 688 N N . GLU A 1 86 ? 10.422 -1.358 -21.300 1.00 92.81 86 GLU A N 1
ATOM 689 C CA . GLU A 1 86 ? 9.873 -2.693 -21.038 1.00 92.81 86 GLU A CA 1
ATOM 690 C C . GLU A 1 86 ? 10.287 -3.225 -19.659 1.00 92.81 86 GLU A C 1
ATOM 692 O O . GLU A 1 86 ? 9.444 -3.708 -18.902 1.00 92.81 86 GLU A O 1
ATOM 697 N N . LYS A 1 87 ? 11.563 -3.063 -19.279 1.00 92.00 87 LYS A N 1
ATOM 698 C CA . LYS A 1 87 ? 12.076 -3.505 -17.972 1.00 92.00 87 LYS A CA 1
ATOM 699 C C . LYS A 1 87 ? 11.509 -2.667 -16.830 1.00 92.00 87 LYS A C 1
ATOM 701 O O . LYS A 1 87 ? 11.159 -3.211 -15.786 1.00 92.00 87 LYS A O 1
ATOM 706 N N . ILE A 1 88 ? 11.382 -1.356 -17.038 1.00 91.38 88 ILE A N 1
ATOM 707 C CA . ILE A 1 88 ? 10.799 -0.436 -16.052 1.00 91.38 88 ILE A CA 1
ATOM 708 C C . ILE A 1 88 ? 9.322 -0.774 -15.812 1.00 91.38 88 ILE A C 1
ATOM 710 O O . ILE A 1 88 ? 8.880 -0.856 -14.664 1.00 91.38 88 ILE A O 1
ATOM 714 N N . ASN A 1 89 ? 8.564 -1.017 -16.882 1.00 90.88 89 ASN A N 1
ATOM 715 C CA . ASN A 1 89 ? 7.151 -1.374 -16.797 1.00 90.88 89 ASN A CA 1
ATOM 716 C C . ASN A 1 89 ? 6.950 -2.740 -16.137 1.00 90.88 89 ASN A C 1
ATOM 718 O O . ASN A 1 89 ? 6.083 -2.863 -15.272 1.00 90.88 89 ASN A O 1
ATOM 722 N N . ALA A 1 90 ? 7.778 -3.734 -16.475 1.00 91.69 90 ALA A N 1
ATOM 723 C CA . ALA A 1 90 ? 7.756 -5.037 -15.819 1.00 91.69 90 ALA A CA 1
ATOM 724 C C . ALA A 1 90 ? 8.036 -4.916 -14.311 1.00 91.69 90 ALA A C 1
ATOM 726 O O . ALA A 1 90 ? 7.281 -5.454 -13.504 1.00 91.69 90 ALA A O 1
ATOM 727 N N . ALA A 1 91 ? 9.050 -4.139 -13.914 1.00 90.50 91 ALA A N 1
ATOM 728 C CA . ALA A 1 91 ? 9.350 -3.884 -12.504 1.00 90.50 91 ALA A CA 1
ATOM 729 C C . ALA A 1 91 ? 8.191 -3.177 -11.778 1.00 90.50 91 ALA A C 1
ATOM 731 O O . ALA A 1 91 ? 7.826 -3.565 -10.669 1.00 90.50 91 ALA A O 1
ATOM 732 N N . CYS A 1 92 ? 7.562 -2.182 -12.415 1.00 89.94 92 CYS A N 1
ATOM 733 C CA . CYS A 1 92 ? 6.369 -1.520 -11.880 1.00 89.94 92 CYS A CA 1
ATOM 734 C C . CYS A 1 92 ? 5.195 -2.479 -11.688 1.00 89.94 92 CYS A C 1
ATOM 736 O O . CYS A 1 92 ? 4.491 -2.378 -10.684 1.00 89.94 92 CYS A O 1
ATOM 738 N N . LEU A 1 93 ? 4.974 -3.383 -12.642 1.00 90.81 93 LEU A N 1
ATOM 739 C CA . LEU A 1 93 ? 3.895 -4.360 -12.579 1.00 90.81 93 LEU A CA 1
ATOM 740 C C . LEU A 1 93 ? 4.139 -5.347 -11.439 1.00 90.81 93 LEU A C 1
ATOM 742 O O . LEU A 1 93 ? 3.269 -5.511 -10.589 1.00 90.81 93 LEU A O 1
ATOM 746 N N . VAL A 1 94 ? 5.334 -5.940 -11.373 1.00 92.62 94 VAL A N 1
ATOM 747 C CA . VAL A 1 94 ? 5.703 -6.897 -10.319 1.00 92.62 94 VAL A CA 1
ATOM 748 C C . VAL A 1 94 ? 5.596 -6.254 -8.938 1.00 92.62 94 VAL A C 1
ATOM 750 O O . VAL A 1 94 ? 4.975 -6.830 -8.047 1.00 92.62 94 VAL A O 1
ATOM 753 N N . TYR A 1 95 ? 6.124 -5.039 -8.767 1.00 90.00 95 TYR A N 1
ATOM 754 C CA . TYR A 1 95 ? 6.005 -4.306 -7.507 1.00 90.00 95 TYR A CA 1
ATOM 755 C C . TYR A 1 95 ? 4.539 -4.030 -7.147 1.00 90.00 95 TYR A C 1
ATOM 757 O O . TYR A 1 95 ? 4.116 -4.311 -6.029 1.00 90.00 95 TYR A O 1
ATOM 765 N N . GLY A 1 96 ? 3.743 -3.527 -8.095 1.00 88.12 96 GLY A N 1
ATOM 766 C CA . GLY A 1 96 ? 2.328 -3.233 -7.871 1.00 88.12 96 GLY A CA 1
ATOM 767 C C . GLY A 1 96 ? 1.521 -4.466 -7.456 1.00 88.12 96 GLY A C 1
ATOM 768 O O . GLY A 1 96 ? 0.764 -4.401 -6.490 1.00 88.12 96 GLY A O 1
ATOM 769 N N . VAL A 1 97 ? 1.721 -5.597 -8.139 1.00 90.12 97 VAL A N 1
ATOM 770 C CA . VAL A 1 97 ? 1.055 -6.869 -7.817 1.00 90.12 97 VAL A CA 1
ATOM 771 C C . VAL A 1 97 ? 1.497 -7.389 -6.450 1.00 90.12 97 VAL A C 1
ATOM 773 O O . VAL A 1 97 ? 0.647 -7.741 -5.637 1.00 90.12 97 VAL A O 1
ATOM 776 N N . ALA A 1 98 ? 2.798 -7.381 -6.153 1.00 90.75 98 ALA A N 1
ATOM 777 C CA . ALA A 1 98 ? 3.309 -7.823 -4.856 1.00 90.75 98 ALA A CA 1
ATOM 778 C C . ALA A 1 98 ? 2.727 -6.995 -3.697 1.00 90.75 98 ALA A C 1
ATOM 780 O O . ALA A 1 98 ? 2.308 -7.554 -2.685 1.00 90.75 98 ALA A O 1
ATOM 781 N N . ARG A 1 99 ? 2.634 -5.667 -3.859 1.00 87.38 99 ARG A N 1
ATOM 782 C CA . ARG A 1 99 ? 2.031 -4.769 -2.860 1.00 87.38 99 ARG A CA 1
ATOM 783 C C . ARG A 1 99 ? 0.530 -5.003 -2.694 1.00 87.38 99 ARG A C 1
ATOM 785 O O . ARG A 1 99 ? 0.045 -4.964 -1.566 1.00 87.38 99 ARG A O 1
ATOM 792 N N . ALA A 1 100 ? -0.189 -5.279 -3.782 1.00 86.00 100 ALA A N 1
ATOM 793 C CA . ALA A 1 100 ? -1.607 -5.625 -3.724 1.00 86.00 100 ALA A CA 1
ATOM 794 C C . ALA A 1 100 ? -1.835 -6.944 -2.970 1.00 86.00 100 ALA A C 1
ATOM 796 O O . ALA A 1 100 ? -2.667 -6.993 -2.068 1.00 86.00 100 ALA A O 1
ATOM 797 N N . ILE A 1 101 ? -1.050 -7.982 -3.280 1.00 90.31 101 ILE A N 1
ATOM 798 C CA . ILE A 1 101 ? -1.109 -9.277 -2.587 1.00 90.31 101 ILE A CA 1
ATOM 799 C C . ILE A 1 101 ? -0.795 -9.104 -1.100 1.00 90.31 101 ILE A C 1
ATOM 801 O O . ILE A 1 101 ? -1.536 -9.615 -0.266 1.00 90.31 101 ILE A O 1
ATOM 805 N N . TYR A 1 102 ? 0.260 -8.357 -0.764 1.00 89.25 102 TYR A N 1
ATOM 806 C CA . TYR A 1 102 ? 0.621 -8.076 0.624 1.00 89.25 102 TYR A CA 1
ATOM 807 C C . TYR A 1 102 ? -0.520 -7.389 1.382 1.00 89.25 102 TYR A C 1
ATOM 809 O O . TYR A 1 102 ? -0.899 -7.854 2.452 1.00 89.25 102 TYR A O 1
ATOM 817 N N . ALA A 1 103 ? -1.103 -6.325 0.820 1.00 85.94 103 ALA A N 1
ATOM 818 C CA . ALA A 1 103 ? -2.191 -5.602 1.474 1.00 85.94 103 ALA A CA 1
ATOM 819 C C . ALA A 1 103 ? -3.422 -6.491 1.694 1.00 85.94 103 ALA A C 1
ATOM 821 O O . ALA A 1 103 ? -3.984 -6.492 2.786 1.00 85.94 103 ALA A O 1
ATOM 822 N N . VAL A 1 104 ? -3.810 -7.281 0.684 1.00 86.50 104 VAL A N 1
ATOM 823 C CA . VAL A 1 104 ? -4.927 -8.228 0.807 1.00 86.50 104 VAL A CA 1
ATOM 824 C C . VAL A 1 104 ? -4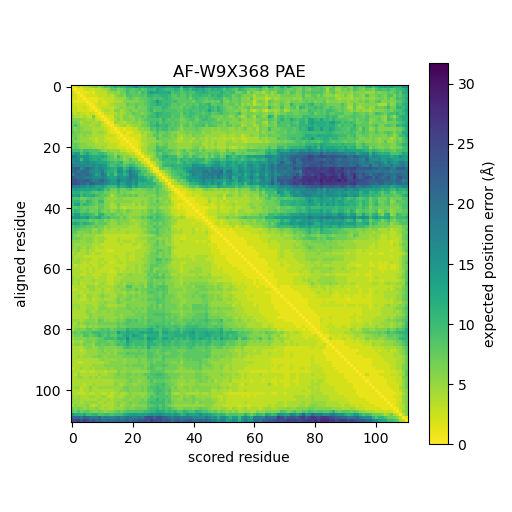.629 -9.258 1.890 1.00 86.50 104 VAL A C 1
ATOM 826 O O . VAL A 1 104 ? -5.439 -9.406 2.7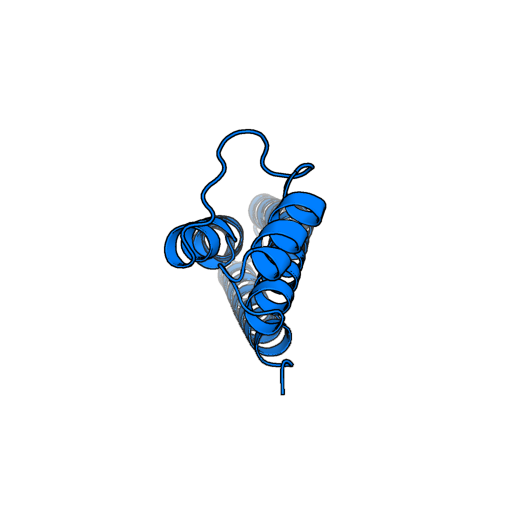96 1.00 86.50 104 VAL A O 1
ATOM 829 N N . ALA A 1 105 ? -3.464 -9.909 1.850 1.00 88.31 105 ALA A N 1
ATOM 830 C CA . ALA A 1 105 ? -3.083 -10.923 2.828 1.00 88.31 105 ALA A CA 1
ATOM 831 C C . ALA A 1 105 ? -3.018 -10.359 4.257 1.00 88.31 105 ALA A C 1
ATOM 833 O O . ALA A 1 105 ? -3.478 -10.998 5.201 1.00 88.31 105 ALA A O 1
ATOM 834 N N . TYR A 1 106 ? -2.483 -9.149 4.427 1.00 85.38 106 TYR A N 1
ATOM 835 C CA . TYR A 1 106 ? -2.350 -8.507 5.732 1.00 85.38 106 TYR A CA 1
ATOM 836 C C . TYR A 1 106 ? -3.711 -8.139 6.338 1.00 85.38 106 TYR A C 1
ATOM 838 O O . TYR A 1 106 ? -3.953 -8.373 7.525 1.00 85.38 106 TYR A O 1
ATOM 846 N N . LEU A 1 107 ? -4.628 -7.627 5.512 1.00 81.38 107 LEU A N 1
ATOM 847 C CA . LEU A 1 107 ? -5.988 -7.292 5.932 1.00 81.38 107 LEU A CA 1
ATOM 848 C C . LEU A 1 107 ? -6.864 -8.539 6.134 1.00 81.38 107 LEU A C 1
ATOM 850 O O . LEU A 1 107 ? -7.689 -8.556 7.043 1.00 81.38 107 LEU A O 1
ATOM 854 N N . SER A 1 108 ? -6.677 -9.592 5.331 1.00 79.50 108 SER A N 1
ATOM 855 C CA . SER A 1 108 ? -7.482 -10.819 5.391 1.00 79.50 108 SER A CA 1
ATOM 856 C C . SER A 1 108 ? -7.031 -11.814 6.458 1.00 79.50 108 SER A C 1
ATOM 858 O O . SER A 1 108 ? -7.772 -12.744 6.755 1.00 79.50 108 SER A O 1
ATOM 860 N N . SER A 1 109 ? -5.849 -11.644 7.058 1.00 71.75 109 SER A N 1
ATOM 861 C CA . SER A 1 109 ? -5.334 -12.506 8.143 1.00 71.75 109 SER A CA 1
ATOM 862 C C . SER A 1 109 ? -6.049 -12.278 9.488 1.00 71.75 109 SER A C 1
ATOM 864 O O . SER A 1 109 ? -5.457 -12.373 10.562 1.00 71.75 109 SER A O 1
ATOM 866 N N . CYS A 1 110 ? -7.322 -11.902 9.439 1.00 49.62 110 CYS A N 1
ATOM 867 C CA . CYS A 1 110 ? -8.233 -11.807 10.565 1.00 49.62 110 CYS A CA 1
ATOM 868 C C . CYS A 1 110 ? -9.273 -12.924 10.391 1.00 49.62 110 CYS A C 1
ATOM 870 O O . CYS A 1 110 ? -10.411 -12.670 10.002 1.00 49.62 110 CYS A O 1
ATOM 872 N N . ALA A 1 111 ? -8.828 -14.162 10.599 1.00 44.22 111 ALA A N 1
ATOM 873 C CA . ALA A 1 111 ? -9.663 -15.340 10.803 1.00 44.22 111 ALA A CA 1
ATOM 874 C C . ALA A 1 111 ? -9.323 -15.918 12.177 1.00 44.22 111 ALA A C 1
ATOM 876 O O . ALA A 1 111 ? -8.110 -15.960 12.492 1.00 44.22 111 ALA A O 1
#

Secondary structure (DSSP, 8-state):
-HHHHHIIIIIT-SHHHHHHTT----S-TTTSHHHHHHHHHHTTSS-HHHHHHHHHHHHHHHHHHHHHHHHHHHHHHHHHTT--HHHHHHHHHHHHHHHHHHHHHHHH---

Radius of gyration: 17.26 Å; Cα contacts (8 Å, |Δi|>4): 58; chains: 1; bounding box: 40×32×47 Å

Sequence (111 aa):
MLFIFLFAYVLLSARPLEMFYGIDHNVQPRQDLSPYLERSVQDGKIMRLQLDLLKRNEAAHADAREHFPVFAGGVLFASVTRVANEKINAACLVYGVARAIYAVAYLSSCA

Solvent-accessib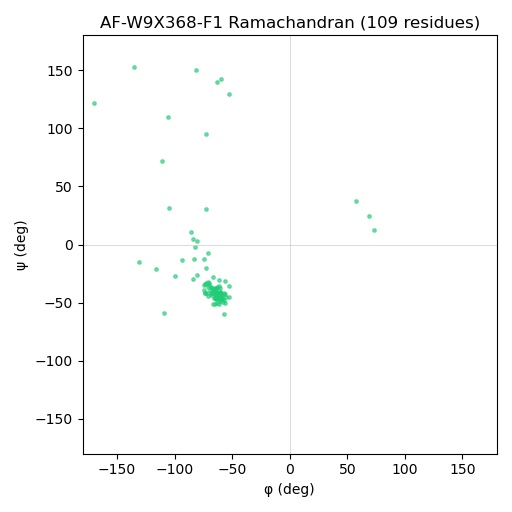le surface area (backb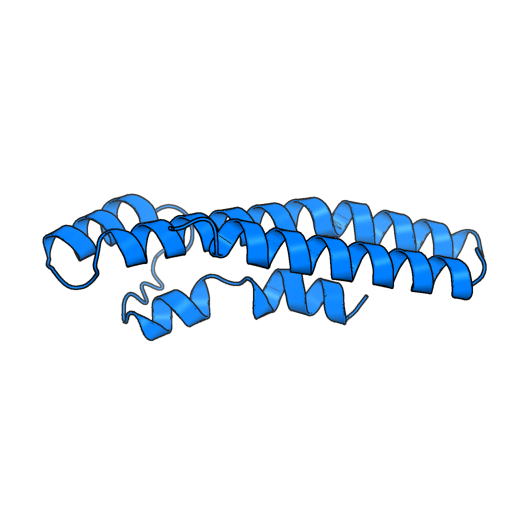one atoms only — not comparable to full-atom values): 6365 Å² total; per-residue (Å²): 102,70,68,51,51,45,42,33,67,56,71,36,40,49,61,69,57,34,53,73,66,69,63,75,65,92,86,50,95,82,78,50,53,69,67,49,51,54,46,34,38,75,73,64,70,42,53,71,67,58,51,52,51,50,56,50,36,42,51,53,23,50,53,35,58,65,50,43,59,60,53,52,48,53,51,51,52,40,55,76,71,64,53,60,65,69,60,53,50,50,51,48,48,54,51,44,49,52,53,49,52,49,50,51,53,66,67,62,71,76,123

Mean predicted aligned error: 7.01 Å

Organism: NCBI:txid1182543

pLDDT: mean 80.83, std 11.31, range [44.22, 95.19]

Foldseek 3Di:
DVLLCCVLPPVLDLVVLCVVLVNDDPPDDPPPCVVSVVVCVVVVSDPPLSSVLSVLSVVLSVVSVVVVVVLVVVLVVCVVVPPPVVVSVVVVVVVSVVSVVVSCCSSVVPD